Protein AF-U9VI00-F1 (afdb_monomer_lite)

Secondary structure (DSSP, 8-state):
--SS--HHHHHHHHHHHHHHHHH-PPPPHHHHHHHHHTHHHHHHTT---GGGTS--

Radius of gyration: 10.52 Å; chains: 1; bounding box: 33×20×22 Å

Foldseek 3Di:
DDVPADPVLVVLLVVQLCCCVPVVDADDPVNLVSCVVNVVVCVVVVSDDPRNNPDD

Sequence (56 aa):
MRVGVPQDHAKEIAIAVVRYSHLDCRPSGKEKRLIGRYCQHLCAVGLWRLELLLGG

Structure (mmCIF, N/CA/C/O backbone):
data_AF-U9VI00-F1
#
_entry.id   AF-U9VI00-F1
#
loop_
_atom_site.group_PDB
_atom_site.id
_atom_site.type_symbol
_atom_site.label_atom_id
_atom_site.label_alt_id
_atom_site.label_comp_id
_atom_site.label_asym_id
_atom_site.label_entity_id
_atom_site.label_seq_id
_atom_site.pdbx_PDB_ins_code
_atom_site.Cartn_x
_atom_site.Cartn_y
_atom_site.Cartn_z
_atom_site.occupancy
_atom_site.B_iso_or_equiv
_atom_site.auth_seq_id
_atom_site.auth_comp_id
_atom_site.auth_asym_id
_atom_site.auth_atom_id
_atom_site.pdbx_PDB_model_num
ATOM 1 N N . MET A 1 1 ? -19.479 5.904 6.893 1.00 42.66 1 MET A N 1
ATOM 2 C CA . MET A 1 1 ? -18.043 6.052 7.221 1.00 42.66 1 MET A CA 1
ATOM 3 C C . MET A 1 1 ? -17.464 4.648 7.417 1.00 42.66 1 MET A C 1
ATOM 5 O O . MET A 1 1 ? -18.181 3.797 7.923 1.00 42.66 1 MET A O 1
ATOM 9 N N . ARG A 1 2 ? -16.168 4.469 7.136 1.00 52.66 2 ARG A N 1
ATOM 10 C CA . ARG A 1 2 ? -15.281 3.507 7.825 1.00 52.66 2 ARG A CA 1
ATOM 11 C C . ARG A 1 2 ? -15.210 2.067 7.284 1.00 52.66 2 ARG A C 1
ATOM 13 O O . ARG A 1 2 ? -15.389 1.131 8.049 1.00 52.66 2 ARG A O 1
ATOM 20 N N . VAL A 1 3 ? -14.676 1.861 6.076 1.00 58.59 3 VAL A N 1
ATOM 21 C CA . VAL A 1 3 ? -13.468 1.005 6.098 1.00 58.59 3 VAL A CA 1
ATOM 22 C C . VAL A 1 3 ? -12.505 1.850 6.924 1.00 58.59 3 VAL A C 1
ATOM 24 O O . VAL A 1 3 ? -12.326 3.008 6.563 1.00 58.59 3 VAL A O 1
ATOM 27 N N . GLY A 1 4 ? -12.065 1.415 8.104 1.00 79.12 4 GLY A N 1
ATOM 28 C CA . GLY A 1 4 ? -11.393 2.251 9.121 1.00 79.12 4 GLY A CA 1
ATOM 29 C C . GLY A 1 4 ? -10.046 2.875 8.709 1.00 79.12 4 GLY A C 1
ATOM 30 O O . GLY A 1 4 ? -9.187 3.110 9.554 1.00 79.12 4 GLY A O 1
ATOM 31 N N . VAL A 1 5 ? -9.845 3.112 7.417 1.00 85.94 5 VAL A N 1
ATOM 32 C CA . VAL A 1 5 ? -8.699 3.721 6.767 1.00 85.94 5 VAL A CA 1
ATOM 33 C C . VAL A 1 5 ? -9.009 5.205 6.535 1.00 85.94 5 VAL A C 1
ATOM 35 O O . VAL A 1 5 ? -9.895 5.534 5.744 1.00 85.94 5 VAL A O 1
ATOM 38 N N . PRO A 1 6 ? -8.303 6.122 7.215 1.00 91.88 6 PRO A N 1
ATOM 39 C CA . PRO A 1 6 ? -8.325 7.540 6.881 1.00 91.88 6 PRO A CA 1
ATOM 40 C C . PRO A 1 6 ? -7.955 7.766 5.411 1.00 91.88 6 PRO A C 1
ATOM 42 O O . PRO A 1 6 ? -7.098 7.064 4.871 1.00 91.88 6 PRO A O 1
ATOM 45 N N . GLN A 1 7 ? -8.566 8.764 4.771 1.00 90.38 7 GLN A N 1
ATOM 46 C CA . GLN A 1 7 ? -8.353 9.042 3.347 1.00 90.38 7 GLN A CA 1
ATOM 47 C C . GLN A 1 7 ? -6.877 9.305 3.013 1.00 90.38 7 GLN A C 1
ATOM 49 O O . GLN A 1 7 ? -6.382 8.798 2.007 1.00 90.38 7 GLN A O 1
ATOM 54 N N . ASP A 1 8 ? -6.156 10.016 3.881 1.00 93.00 8 ASP A N 1
ATOM 55 C CA . ASP A 1 8 ? -4.727 10.287 3.696 1.00 93.00 8 ASP A CA 1
ATOM 56 C C . ASP A 1 8 ? -3.896 9.000 3.695 1.00 93.00 8 ASP A C 1
ATOM 58 O O . ASP A 1 8 ? -3.032 8.812 2.839 1.00 93.00 8 ASP A O 1
ATOM 62 N N . HIS A 1 9 ? -4.214 8.056 4.587 1.00 93.38 9 HIS A N 1
ATOM 63 C CA . HIS A 1 9 ? -3.559 6.748 4.609 1.00 93.38 9 HIS A CA 1
ATOM 64 C C . HIS A 1 9 ? -3.892 5.933 3.358 1.00 93.38 9 HIS A C 1
ATOM 66 O O . HIS A 1 9 ? -3.004 5.305 2.791 1.00 93.38 9 HIS A O 1
ATOM 72 N N . ALA A 1 10 ? -5.148 5.958 2.902 1.00 90.06 10 ALA A N 1
ATOM 73 C CA . ALA A 1 10 ? -5.546 5.270 1.676 1.00 90.06 10 ALA A CA 1
ATOM 74 C C . ALA A 1 10 ? -4.785 5.815 0.457 1.00 90.06 10 ALA A C 1
ATOM 76 O O . ALA A 1 10 ? -4.306 5.037 -0.368 1.00 90.06 10 ALA A O 1
ATOM 77 N N . LYS A 1 11 ? -4.614 7.140 0.377 1.00 93.31 11 LYS A N 1
ATOM 78 C CA . LYS A 1 11 ? -3.843 7.799 -0.680 1.00 93.31 11 LYS A CA 1
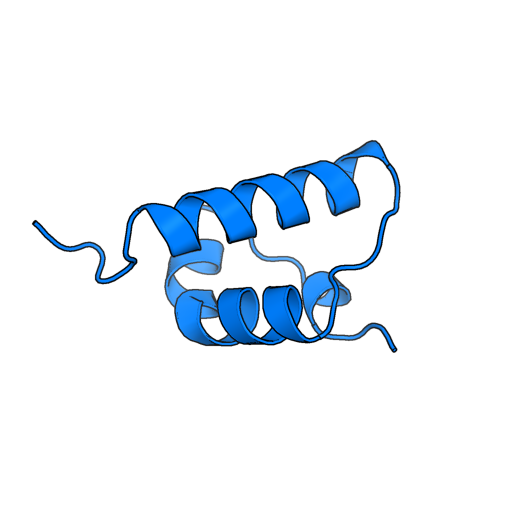ATOM 79 C C . LYS A 1 11 ? -2.363 7.415 -0.630 1.00 93.31 11 LYS A C 1
ATOM 81 O O . LYS A 1 11 ? -1.811 7.051 -1.665 1.00 93.31 11 LYS A O 1
ATOM 86 N N . GLU A 1 12 ? -1.732 7.456 0.546 1.00 94.44 12 GLU A N 1
ATOM 87 C CA . GLU A 1 12 ? -0.327 7.047 0.710 1.00 94.44 12 GLU A CA 1
ATOM 88 C C . GLU A 1 12 ? -0.113 5.579 0.306 1.00 94.44 12 GLU A C 1
ATOM 90 O O . GLU A 1 12 ? 0.812 5.270 -0.442 1.00 94.44 12 GLU A O 1
ATOM 95 N N . ILE A 1 13 ? -1.008 4.681 0.727 1.00 92.06 13 ILE A N 1
ATOM 96 C CA . ILE A 1 13 ? -0.946 3.258 0.372 1.00 92.06 13 ILE A CA 1
ATOM 97 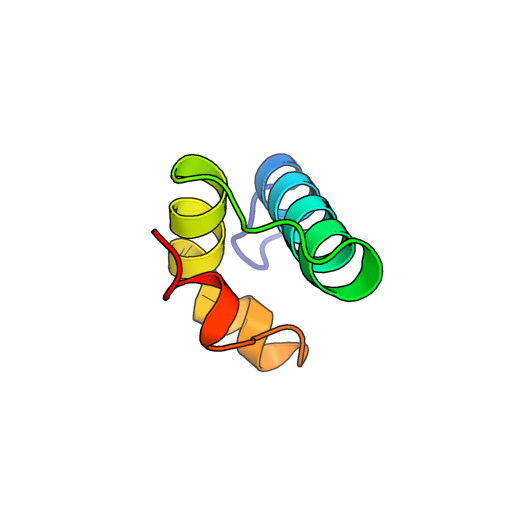C C . ILE A 1 13 ? -1.120 3.057 -1.134 1.00 92.06 13 ILE A C 1
ATOM 99 O O . ILE A 1 13 ? -0.344 2.322 -1.739 1.00 92.06 13 ILE A O 1
ATOM 103 N N . ALA A 1 14 ? -2.102 3.717 -1.754 1.00 91.31 14 ALA A N 1
ATOM 104 C CA . ALA A 1 14 ? -2.339 3.603 -3.191 1.00 91.31 14 ALA A CA 1
ATOM 105 C C . ALA A 1 14 ? -1.117 4.059 -4.003 1.00 91.31 14 ALA A C 1
ATOM 107 O O . ALA A 1 14 ? -0.693 3.360 -4.922 1.00 91.31 14 ALA A O 1
ATOM 108 N N . ILE A 1 15 ? -0.504 5.187 -3.625 1.00 92.75 15 ILE A N 1
ATOM 109 C CA . ILE A 1 15 ? 0.726 5.680 -4.256 1.00 92.75 15 ILE A CA 1
ATOM 110 C C . ILE A 1 15 ? 1.854 4.654 -4.104 1.00 92.75 15 ILE A C 1
ATOM 112 O O . ILE A 1 15 ? 2.512 4.332 -5.093 1.00 92.75 15 ILE A O 1
ATOM 116 N N . ALA A 1 16 ? 2.064 4.108 -2.904 1.00 92.00 16 ALA A N 1
ATOM 117 C CA . ALA A 1 16 ? 3.105 3.112 -2.659 1.00 92.00 16 ALA A CA 1
ATOM 118 C C . ALA A 1 16 ? 2.903 1.837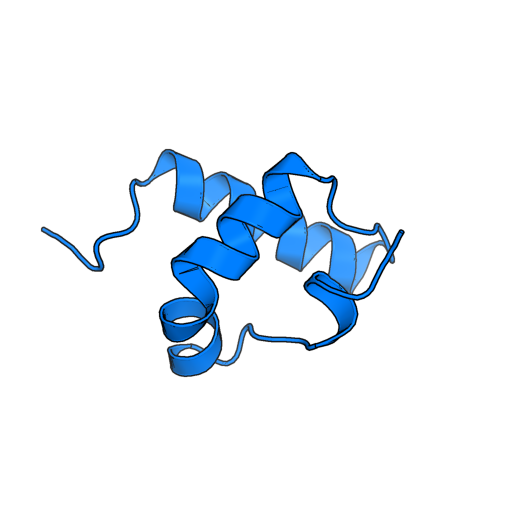 -3.498 1.00 92.00 16 ALA A C 1
ATOM 120 O O . ALA A 1 16 ? 3.853 1.342 -4.102 1.00 92.00 16 ALA A O 1
ATOM 121 N N . VAL A 1 17 ? 1.665 1.340 -3.599 1.00 89.56 17 VAL A N 1
ATOM 122 C CA . VAL A 1 17 ? 1.322 0.157 -4.407 1.00 89.56 17 VAL A CA 1
ATOM 123 C C . VAL A 1 17 ? 1.564 0.407 -5.897 1.00 89.56 17 VAL A C 1
ATOM 125 O O . VAL A 1 17 ? 2.147 -0.446 -6.566 1.00 89.56 17 VAL A O 1
ATOM 128 N N . VAL A 1 18 ? 1.171 1.572 -6.423 1.00 90.88 18 VAL A N 1
ATOM 129 C CA . VAL A 1 18 ? 1.397 1.936 -7.834 1.00 90.88 18 VAL A CA 1
ATOM 130 C C . VAL A 1 18 ? 2.889 2.064 -8.135 1.00 90.88 18 VAL A C 1
ATOM 132 O O . VAL A 1 18 ? 3.368 1.497 -9.115 1.00 90.88 18 VAL A O 1
ATOM 135 N N . ARG A 1 19 ? 3.643 2.761 -7.275 1.00 90.81 19 ARG A N 1
ATOM 136 C CA . ARG A 1 19 ? 5.098 2.922 -7.420 1.00 90.81 19 ARG A CA 1
ATOM 137 C C . ARG A 1 19 ? 5.816 1.579 -7.396 1.00 90.81 19 ARG A C 1
ATOM 139 O O . ARG A 1 19 ? 6.697 1.354 -8.217 1.00 90.81 19 ARG A O 1
ATOM 146 N N . TYR A 1 20 ? 5.414 0.680 -6.506 1.00 88.00 20 TYR A N 1
ATOM 147 C CA . TYR A 1 20 ? 5.962 -0.668 -6.478 1.00 88.00 20 TYR A CA 1
ATOM 148 C C . TYR A 1 20 ? 5.619 -1.449 -7.755 1.00 88.00 20 TYR A C 1
ATOM 150 O O . TYR A 1 20 ? 6.502 -2.024 -8.379 1.00 88.00 20 TYR A O 1
ATOM 158 N N . SER A 1 21 ? 4.355 -1.416 -8.185 1.00 86.12 21 SER A N 1
ATOM 159 C CA . SER A 1 21 ? 3.866 -2.235 -9.306 1.00 86.12 21 SER A CA 1
ATOM 160 C C . SER A 1 21 ? 4.393 -1.799 -10.675 1.00 86.12 21 SER A C 1
ATOM 162 O O . SER A 1 21 ? 4.525 -2.635 -11.563 1.00 86.12 21 SER A O 1
ATOM 164 N N . HIS A 1 22 ? 4.666 -0.505 -10.863 1.00 88.75 22 HIS A N 1
ATOM 165 C CA . HIS A 1 22 ? 5.032 0.049 -12.172 1.00 88.75 22 HIS A CA 1
ATOM 166 C C . HIS A 1 22 ? 6.460 0.584 -12.257 1.00 88.75 22 HIS A C 1
ATOM 168 O O . HIS A 1 22 ? 6.990 0.693 -13.358 1.00 88.75 22 HIS A O 1
ATOM 174 N N . LEU A 1 23 ? 7.069 0.952 -11.129 1.00 86.56 23 LEU A N 1
ATOM 175 C CA . LEU A 1 23 ? 8.380 1.609 -11.096 1.00 86.56 23 LEU A CA 1
ATOM 176 C C . LEU A 1 23 ? 9.419 0.808 -10.300 1.00 86.56 23 LEU A C 1
ATOM 178 O O . LEU A 1 23 ? 10.494 1.337 -10.030 1.00 86.56 23 LEU A O 1
ATOM 182 N N . ASP A 1 24 ? 9.075 -0.412 -9.864 1.00 83.06 24 ASP A N 1
ATOM 183 C CA . ASP A 1 24 ? 9.888 -1.282 -8.993 1.00 83.06 24 ASP A CA 1
ATOM 184 C C . ASP A 1 24 ? 10.443 -0.551 -7.748 1.00 83.06 24 ASP A C 1
ATOM 186 O O . ASP A 1 24 ? 11.495 -0.856 -7.185 1.00 83.06 24 ASP A O 1
ATOM 190 N N . CYS A 1 25 ? 9.716 0.480 -7.304 1.00 87.06 25 CYS A N 1
ATOM 191 C CA . CYS A 1 25 ? 10.099 1.315 -6.177 1.00 87.06 25 CYS A CA 1
ATOM 192 C C . CYS A 1 25 ? 9.604 0.682 -4.879 1.00 87.06 25 CYS A C 1
ATOM 194 O O . CYS A 1 25 ? 8.398 0.551 -4.655 1.00 87.06 25 CYS A O 1
ATOM 196 N N . ARG A 1 26 ? 10.529 0.339 -3.982 1.00 87.88 26 ARG A N 1
ATOM 197 C CA . ARG A 1 26 ? 10.183 -0.220 -2.670 1.00 87.88 26 ARG A CA 1
ATOM 198 C C . ARG A 1 26 ? 9.482 0.823 -1.783 1.00 87.88 26 ARG A C 1
ATOM 200 O O . ARG A 1 26 ? 9.898 1.984 -1.779 1.00 87.88 26 ARG A O 1
ATOM 207 N N . PRO A 1 27 ? 8.466 0.428 -0.992 1.00 89.69 27 PRO A N 1
ATOM 208 C CA . PRO A 1 27 ? 7.859 1.326 -0.017 1.00 89.69 27 PRO A CA 1
ATOM 209 C C . PRO A 1 27 ? 8.868 1.745 1.062 1.00 89.69 27 PRO A C 1
ATOM 211 O O . PRO A 1 27 ? 9.652 0.937 1.561 1.00 89.69 27 PRO A O 1
ATOM 214 N N . SER A 1 28 ? 8.824 3.006 1.472 1.00 90.50 28 SER A N 1
ATOM 215 C CA . SER A 1 28 ? 9.567 3.534 2.617 1.00 90.50 28 SER A CA 1
ATOM 216 C C . SER A 1 28 ? 9.101 2.910 3.937 1.00 90.50 28 SER A C 1
ATOM 218 O O . SER A 1 28 ? 8.010 2.348 4.035 1.00 90.50 28 SER A O 1
ATOM 220 N N . GLY A 1 29 ? 9.875 3.072 5.016 1.00 90.31 29 GLY A N 1
ATOM 221 C CA . GLY A 1 29 ? 9.487 2.566 6.339 1.00 90.31 29 GLY A CA 1
ATOM 222 C C . GLY A 1 29 ? 8.133 3.093 6.843 1.00 90.31 29 GLY A C 1
ATOM 223 O O . GLY A 1 29 ? 7.416 2.376 7.540 1.00 90.31 29 GLY A O 1
ATOM 224 N N . LYS A 1 30 ? 7.741 4.323 6.473 1.00 91.00 30 LYS A N 1
ATOM 225 C CA . LYS A 1 30 ? 6.411 4.870 6.796 1.00 91.00 30 LYS A CA 1
ATOM 226 C C . LYS A 1 30 ? 5.313 4.169 5.991 1.00 91.00 30 LYS A C 1
ATOM 228 O O . LYS A 1 30 ? 4.320 3.746 6.580 1.00 91.00 30 LYS A O 1
ATOM 233 N N . GLU A 1 31 ? 5.512 4.001 4.686 1.00 92.00 31 GLU A N 1
ATOM 234 C CA . GLU A 1 31 ? 4.556 3.320 3.804 1.00 92.00 31 GLU A CA 1
ATOM 235 C C . GLU A 1 31 ? 4.398 1.843 4.198 1.00 92.00 31 GLU A C 1
ATOM 237 O O . GLU A 1 31 ? 3.269 1.379 4.337 1.00 92.00 31 GLU A O 1
ATOM 242 N N . LYS A 1 32 ? 5.493 1.131 4.514 1.00 90.75 32 LYS A N 1
ATOM 243 C CA . LYS A 1 32 ? 5.459 -0.246 5.048 1.00 90.75 32 LYS A CA 1
ATOM 244 C C . LYS A 1 32 ? 4.608 -0.343 6.316 1.00 90.75 32 LYS A C 1
ATOM 246 O O . LYS A 1 32 ? 3.779 -1.240 6.433 1.00 90.75 32 LYS A O 1
ATOM 251 N N . ARG A 1 33 ? 4.747 0.604 7.256 1.00 91.56 33 ARG A N 1
ATOM 252 C CA . ARG A 1 33 ? 3.912 0.640 8.474 1.00 91.56 33 ARG A CA 1
ATOM 253 C C . ARG A 1 33 ? 2.429 0.833 8.160 1.00 91.56 33 ARG A C 1
ATOM 255 O O . ARG A 1 33 ? 1.596 0.199 8.803 1.00 91.56 33 ARG A O 1
ATOM 262 N N . LEU A 1 34 ? 2.092 1.688 7.194 1.00 92.50 34 LEU A N 1
ATOM 263 C CA . LEU A 1 34 ? 0.704 1.898 6.776 1.00 92.50 34 LEU A CA 1
ATOM 264 C C . LEU A 1 34 ? 0.130 0.665 6.073 1.00 92.50 34 LEU A C 1
ATOM 266 O O . LEU A 1 34 ? -0.948 0.208 6.443 1.00 92.50 34 LEU A O 1
ATOM 270 N N . ILE A 1 35 ? 0.868 0.087 5.126 1.00 91.44 35 ILE A N 1
ATOM 271 C CA . ILE A 1 35 ? 0.485 -1.146 4.426 1.00 91.44 35 ILE A CA 1
ATOM 272 C C . ILE A 1 35 ? 0.287 -2.282 5.436 1.00 91.44 35 ILE A C 1
ATOM 274 O O . ILE A 1 35 ? -0.739 -2.954 5.399 1.00 91.44 35 ILE A O 1
ATOM 278 N N . GLY A 1 36 ? 1.205 -2.451 6.391 1.00 91.00 36 GLY A N 1
ATOM 279 C CA . GLY A 1 36 ? 1.088 -3.453 7.449 1.00 91.00 36 GLY A CA 1
ATOM 280 C C . GLY A 1 36 ? -0.128 -3.227 8.349 1.00 91.00 36 GLY A C 1
ATOM 281 O O . GLY A 1 36 ? -0.877 -4.163 8.608 1.00 91.00 36 GLY A O 1
ATOM 282 N N . ARG A 1 37 ? -0.389 -1.980 8.764 1.00 92.19 37 ARG A N 1
ATOM 283 C CA . ARG A 1 37 ? -1.564 -1.624 9.581 1.00 92.19 37 ARG A CA 1
ATOM 284 C C . ARG A 1 37 ? -2.889 -1.958 8.892 1.00 92.19 37 ARG A C 1
ATOM 286 O O . ARG A 1 37 ? -3.851 -2.304 9.570 1.00 92.19 37 ARG A O 1
ATOM 293 N N . TYR A 1 38 ? -2.948 -1.831 7.570 1.00 91.19 38 TYR A N 1
ATOM 294 C CA . TYR A 1 38 ? -4.168 -2.031 6.786 1.00 91.19 38 TYR A CA 1
ATOM 295 C C . TYR A 1 38 ? -4.099 -3.264 5.875 1.00 91.19 38 TYR A C 1
ATOM 297 O O . TYR A 1 38 ? -4.861 -3.354 4.910 1.00 91.19 38 TYR A O 1
ATOM 305 N N . CYS A 1 39 ? -3.232 -4.232 6.193 1.00 88.94 39 CYS A N 1
ATOM 306 C CA . CYS A 1 39 ? -2.991 -5.419 5.371 1.00 88.94 39 CYS A CA 1
ATOM 307 C C . CYS A 1 39 ? -4.281 -6.191 5.076 1.00 88.94 39 CYS A C 1
ATOM 309 O O . CYS A 1 39 ? -4.533 -6.548 3.932 1.00 88.94 39 CYS A O 1
ATOM 311 N N . GLN A 1 40 ? -5.161 -6.336 6.070 1.00 88.69 40 GLN A N 1
ATOM 312 C CA . GLN A 1 40 ? -6.465 -6.984 5.923 1.00 88.69 40 GLN A CA 1
ATOM 313 C C . GLN A 1 40 ? -7.330 -6.349 4.823 1.00 88.69 40 GLN A C 1
ATOM 315 O O . GLN A 1 40 ? -8.005 -7.055 4.078 1.00 88.69 40 GLN A O 1
ATOM 320 N N . HIS A 1 41 ? -7.283 -5.021 4.680 1.00 89.06 41 HIS A N 1
ATOM 321 C CA . HIS A 1 41 ? -8.051 -4.315 3.658 1.00 89.06 41 HIS A CA 1
ATOM 322 C C . HIS A 1 41 ? -7.415 -4.494 2.286 1.00 89.06 41 HIS A C 1
ATOM 324 O O . HIS A 1 41 ? -8.131 -4.768 1.332 1.00 89.06 41 HIS A O 1
ATOM 330 N N . LEU A 1 42 ? -6.084 -4.412 2.204 1.00 87.44 42 LEU A N 1
ATOM 331 C CA . LEU A 1 42 ? -5.329 -4.688 0.980 1.00 87.44 42 LEU A CA 1
ATOM 332 C C . LEU A 1 42 ? -5.562 -6.119 0.474 1.00 87.44 42 LEU A C 1
ATOM 334 O O . LEU A 1 42 ? -5.751 -6.311 -0.725 1.00 87.44 42 LEU A O 1
ATOM 338 N N . CYS A 1 43 ? -5.606 -7.106 1.374 1.00 87.69 43 CYS A N 1
ATOM 339 C CA . CYS A 1 43 ? -5.937 -8.492 1.046 1.00 87.69 43 CYS A CA 1
ATOM 340 C C . CYS A 1 43 ? -7.359 -8.610 0.489 1.00 87.69 43 CYS A C 1
ATOM 342 O O . CYS A 1 43 ? -7.552 -9.229 -0.552 1.00 87.69 43 CYS A O 1
ATOM 344 N N . ALA A 1 44 ? -8.339 -7.979 1.144 1.00 87.00 44 ALA A N 1
ATOM 345 C CA . ALA A 1 44 ? -9.743 -8.050 0.740 1.00 87.00 44 ALA A CA 1
ATOM 346 C C . ALA A 1 44 ? -10.007 -7.483 -0.667 1.00 87.00 44 ALA A C 1
ATOM 348 O O . ALA A 1 44 ? -10.933 -7.930 -1.336 1.00 87.00 44 ALA A O 1
ATOM 349 N N . VAL A 1 45 ? -9.195 -6.523 -1.125 1.00 87.12 45 VAL A N 1
ATOM 350 C CA . VAL A 1 45 ? -9.316 -5.916 -2.464 1.00 87.12 45 VAL A CA 1
ATOM 351 C C . VAL A 1 45 ? -8.288 -6.441 -3.475 1.00 87.12 45 VAL A C 1
ATOM 353 O O . VAL A 1 45 ? -8.162 -5.884 -4.561 1.00 87.12 45 VAL A O 1
ATOM 356 N N . GLY A 1 46 ? -7.528 -7.488 -3.134 1.00 85.12 46 GLY A N 1
ATOM 357 C CA . GLY A 1 46 ? -6.557 -8.108 -4.045 1.00 85.12 46 GLY A CA 1
ATOM 358 C C . GLY A 1 46 ? -5.309 -7.266 -4.348 1.00 85.12 46 GLY A C 1
ATOM 359 O O . GLY A 1 46 ? -4.600 -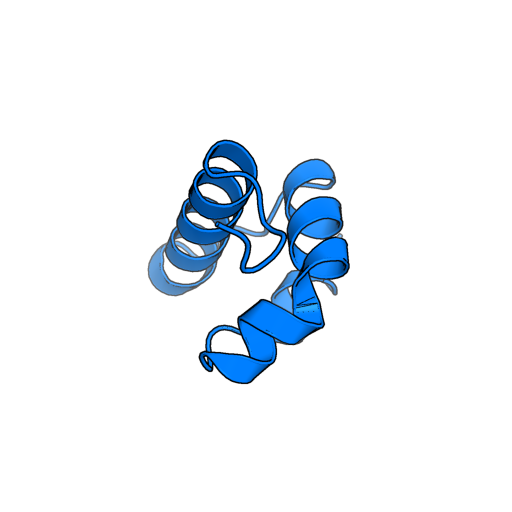7.549 -5.310 1.00 85.12 46 GLY A O 1
ATOM 360 N N . LEU A 1 47 ? -5.019 -6.245 -3.536 1.00 84.44 47 LEU A N 1
ATOM 361 C CA . LEU A 1 47 ? -3.847 -5.368 -3.681 1.00 84.44 47 LEU A CA 1
ATOM 362 C C . LEU A 1 47 ? -2.660 -5.795 -2.803 1.00 84.44 47 LEU A C 1
ATOM 364 O O . LEU A 1 47 ? -1.616 -5.143 -2.797 1.00 84.44 47 LEU A O 1
ATOM 368 N N . TRP A 1 48 ? -2.810 -6.874 -2.035 1.00 81.50 48 TRP A N 1
ATOM 369 C CA . TRP A 1 48 ? -1.753 -7.395 -1.178 1.00 81.50 48 TRP A CA 1
ATOM 370 C C . TRP A 1 48 ? -0.648 -8.116 -1.963 1.00 81.50 48 TRP A C 1
ATOM 372 O O . TRP A 1 48 ? -0.911 -8.943 -2.838 1.00 81.50 48 TRP A O 1
ATOM 382 N N . ARG A 1 49 ? 0.604 -7.836 -1.589 1.00 79.50 49 ARG A N 1
ATOM 383 C CA . ARG A 1 49 ? 1.829 -8.477 -2.084 1.00 79.50 49 ARG A CA 1
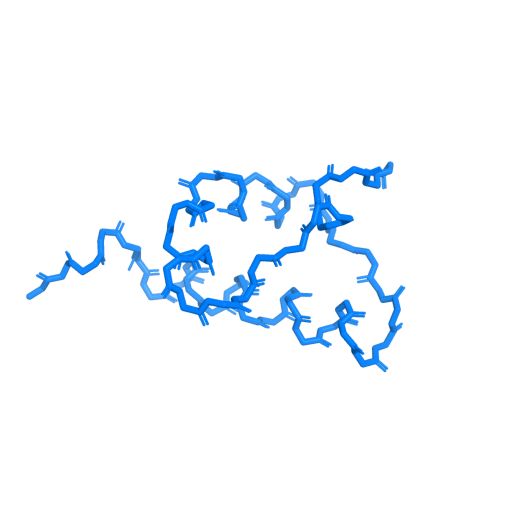ATOM 384 C C . ARG A 1 49 ? 2.784 -8.634 -0.902 1.00 79.50 49 ARG A C 1
ATOM 386 O O . ARG A 1 49 ? 2.990 -7.673 -0.160 1.00 79.50 49 ARG A O 1
ATOM 393 N N . LEU A 1 50 ? 3.359 -9.820 -0.720 1.00 73.75 50 LEU A N 1
ATOM 394 C CA . LEU A 1 50 ? 4.254 -10.118 0.406 1.00 73.75 50 LEU A CA 1
ATOM 395 C C . LEU A 1 50 ? 5.494 -9.200 0.393 1.00 73.75 50 LEU A C 1
ATOM 397 O O . LEU A 1 50 ? 5.981 -8.726 1.419 1.00 73.75 50 LEU A O 1
ATOM 401 N N . GLU A 1 51 ? 5.951 -8.875 -0.805 1.00 76.19 51 GLU A N 1
ATOM 402 C CA . GLU A 1 51 ? 7.137 -8.090 -1.108 1.00 76.19 51 GLU A CA 1
ATOM 403 C C . GLU A 1 51 ? 6.990 -6.598 -0.766 1.00 76.19 51 GLU A C 1
ATOM 405 O O . GLU A 1 51 ? 7.993 -5.881 -0.713 1.00 76.19 51 GLU A O 1
ATOM 410 N N . LEU A 1 52 ? 5.763 -6.126 -0.498 1.00 73.56 52 LEU A N 1
ATOM 411 C CA . LEU A 1 52 ? 5.512 -4.763 -0.018 1.00 73.56 52 LEU A CA 1
ATOM 412 C C . LEU A 1 52 ? 6.018 -4.553 1.413 1.00 73.56 52 LEU A C 1
ATOM 414 O O . LEU A 1 52 ? 6.324 -3.420 1.778 1.00 73.56 52 LEU A O 1
ATOM 418 N N . LEU A 1 53 ? 6.118 -5.617 2.218 1.00 67.62 53 LEU A N 1
ATOM 419 C CA . LEU A 1 53 ? 6.610 -5.544 3.598 1.00 67.62 53 LEU A CA 1
ATOM 420 C C . LEU A 1 53 ? 8.011 -6.125 3.795 1.00 67.62 53 LEU A C 1
ATOM 422 O O . LEU A 1 53 ? 8.668 -5.762 4.765 1.00 67.62 53 LEU A O 1
ATOM 426 N N . LEU A 1 54 ? 8.478 -6.991 2.893 1.00 65.00 54 LEU A N 1
ATOM 427 C CA . LEU A 1 54 ? 9.731 -7.740 3.063 1.00 65.00 54 LEU A CA 1
ATOM 428 C C . LEU A 1 54 ? 10.975 -7.098 2.417 1.00 65.00 54 LEU A C 1
ATOM 430 O O . LEU A 1 54 ? 11.988 -7.766 2.241 1.00 65.00 54 LEU A O 1
ATOM 434 N N . GLY A 1 55 ? 10.939 -5.810 2.072 1.00 56.19 55 GLY A N 1
ATOM 435 C CA . GLY A 1 55 ? 12.136 -5.081 1.623 1.00 56.19 55 GLY A CA 1
ATOM 436 C C . GLY A 1 55 ? 12.853 -4.384 2.781 1.00 56.19 55 GLY A C 1
ATOM 437 O O . GLY A 1 55 ? 12.177 -3.919 3.697 1.00 56.19 55 GLY A O 1
ATOM 438 N N . GLY A 1 56 ? 14.183 -4.255 2.721 1.00 49.97 56 GLY A N 1
ATOM 439 C CA . GLY A 1 56 ? 14.960 -3.298 3.533 1.00 49.97 56 GLY A CA 1
ATOM 440 C C . GLY A 1 56 ? 14.501 -1.866 3.297 1.00 49.97 56 GLY A C 1
ATOM 441 O O . GLY A 1 56 ? 14.101 -1.564 2.150 1.00 49.97 56 GLY A O 1
#

pLDDT: mean 84.2, std 11.9, range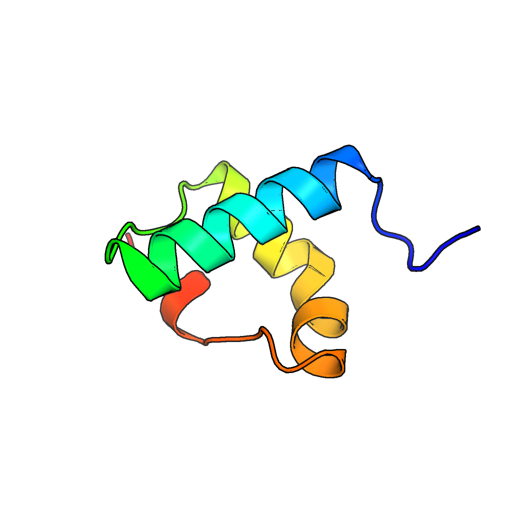 [42.66, 94.44]